Protein AF-A0A821WYH1-F1 (afdb_monomer_lite)

pLDDT: mean 84.94, std 13.59, range [39.47, 97.94]

Radius of gyration: 27.7 Å; chains: 1; bounding box: 54×33×85 Å

Foldseek 3Di:
DDDPDPDDDPPPDDDDDDDDPVVVVPDDVLCVDVVPDDDDDDPVDDDDDPSDPDPPPVVPDDDDPVVVVVVVVLVVDPVNPDDDDPD

Structure (mmCIF, N/CA/C/O backbone):
data_AF-A0A821WYH1-F1
#
_entry.id   AF-A0A821WYH1-F1
#
loop_
_atom_site.group_PDB
_atom_site.id
_atom_site.type_symbol
_atom_site.label_atom_id
_atom_site.label_alt_id
_atom_site.label_comp_id
_atom_site.label_asym_id
_atom_site.label_entity_id
_atom_site.label_seq_id
_atom_site.pdbx_PDB_ins_code
_atom_site.Cartn_x
_atom_site.Cartn_y
_atom_site.Cartn_z
_atom_site.occupancy
_atom_site.B_iso_or_equiv
_atom_site.auth_seq_id
_atom_site.auth_comp_id
_atom_site.auth_asym_id
_atom_site.auth_atom_id
_atom_site.pdbx_PDB_model_num
ATOM 1 N N . MET A 1 1 ? -14.363 2.727 -72.081 1.00 39.47 1 MET A N 1
ATOM 2 C CA . MET A 1 1 ? -13.655 3.280 -70.907 1.00 39.47 1 MET A CA 1
ATOM 3 C C . MET A 1 1 ? -14.288 2.696 -69.656 1.00 39.47 1 MET A C 1
ATOM 5 O O . MET A 1 1 ? -15.398 3.076 -69.322 1.00 39.47 1 MET A O 1
ATOM 9 N N . SER A 1 2 ? -13.650 1.713 -69.025 1.00 43.00 2 SER A N 1
ATOM 10 C CA . SER A 1 2 ? -14.119 1.112 -67.771 1.00 43.00 2 SER A CA 1
ATOM 11 C C . SER A 1 2 ? -12.886 0.834 -66.919 1.00 43.00 2 SER A C 1
ATOM 13 O O . SER A 1 2 ? -12.097 -0.045 -67.251 1.00 43.00 2 SER A O 1
ATOM 15 N N . ASN A 1 3 ? -12.674 1.651 -65.887 1.00 46.72 3 ASN A N 1
ATOM 16 C CA . ASN A 1 3 ? -11.588 1.477 -64.927 1.00 46.72 3 ASN A CA 1
ATOM 17 C C . ASN A 1 3 ? -12.161 0.808 -63.677 1.00 46.72 3 ASN A C 1
ATOM 19 O O . ASN A 1 3 ? -12.723 1.473 -62.807 1.00 46.72 3 ASN A O 1
ATOM 23 N N . ALA A 1 4 ? -12.003 -0.510 -63.587 1.00 52.00 4 ALA A N 1
ATOM 24 C CA . ALA A 1 4 ? -12.223 -1.251 -62.356 1.00 52.00 4 ALA A CA 1
ATOM 25 C C . ALA A 1 4 ? -11.054 -0.965 -61.400 1.00 52.00 4 ALA A C 1
ATOM 27 O O . ALA A 1 4 ? -9.965 -1.520 -61.533 1.00 52.00 4 ALA A O 1
ATOM 28 N N . LYS A 1 5 ? -11.261 -0.058 -60.440 1.00 53.84 5 LYS A N 1
ATOM 29 C CA . LYS A 1 5 ? -10.363 0.081 -59.290 1.00 53.84 5 LYS A CA 1
ATOM 30 C C . LYS A 1 5 ? -10.640 -1.071 -58.326 1.00 53.84 5 LYS A C 1
ATOM 32 O O . LYS A 1 5 ? -11.594 -1.019 -57.555 1.00 53.84 5 LYS A O 1
ATOM 37 N N . THR A 1 6 ? -9.800 -2.098 -58.360 1.00 54.12 6 THR A N 1
ATOM 38 C CA . THR A 1 6 ? -9.757 -3.135 -57.324 1.00 54.12 6 THR A CA 1
ATOM 39 C C . THR A 1 6 ? -9.254 -2.498 -56.030 1.00 54.12 6 THR A C 1
ATOM 41 O O . THR A 1 6 ? -8.062 -2.233 -55.878 1.00 54.12 6 THR A O 1
ATOM 44 N N . ALA A 1 7 ? -10.163 -2.202 -55.102 1.00 59.25 7 ALA A N 1
ATOM 45 C CA . ALA A 1 7 ? -9.796 -1.808 -53.751 1.00 59.25 7 ALA A CA 1
ATOM 46 C C . ALA A 1 7 ? -9.228 -3.041 -53.034 1.00 59.25 7 ALA A C 1
ATOM 48 O O . ALA A 1 7 ? -9.955 -3.991 -52.748 1.00 59.25 7 ALA A O 1
ATOM 49 N N . ALA A 1 8 ? -7.919 -3.049 -52.779 1.00 61.66 8 ALA A N 1
ATOM 50 C CA . ALA A 1 8 ? -7.295 -4.071 -51.953 1.00 61.66 8 ALA A CA 1
ATOM 51 C C . ALA A 1 8 ? -7.924 -4.020 -50.552 1.00 61.66 8 ALA A C 1
ATOM 53 O O . ALA A 1 8 ? -7.854 -2.998 -49.867 1.00 61.66 8 ALA A O 1
ATOM 54 N N . ALA A 1 9 ? -8.576 -5.109 -50.143 1.00 64.94 9 ALA A N 1
ATOM 55 C CA . ALA A 1 9 ? -9.177 -5.222 -48.825 1.00 64.94 9 ALA A CA 1
ATOM 56 C C . ALA A 1 9 ? -8.084 -5.093 -47.753 1.00 64.94 9 ALA A C 1
ATOM 58 O O . ALA A 1 9 ? -7.203 -5.946 -47.632 1.00 64.94 9 ALA A O 1
ATOM 59 N N . ILE A 1 10 ? -8.137 -4.017 -46.968 1.00 66.88 10 ILE A N 1
ATOM 60 C CA . ILE A 1 10 ? -7.283 -3.847 -45.793 1.00 66.88 10 ILE A CA 1
ATOM 61 C C . ILE A 1 10 ? -7.757 -4.864 -44.748 1.00 66.88 10 ILE A C 1
ATOM 63 O O . ILE A 1 10 ? -8.740 -4.636 -44.044 1.00 66.88 10 ILE A O 1
ATOM 67 N N . CYS A 1 11 ? -7.071 -6.003 -44.650 1.00 64.56 11 CYS A N 1
ATOM 68 C CA . CYS A 1 11 ? -7.266 -6.948 -43.557 1.00 64.56 11 CYS A CA 1
ATOM 69 C C . CYS A 1 11 ? -6.757 -6.293 -42.264 1.00 64.56 11 CYS A C 1
ATOM 71 O O . CYS A 1 11 ? -5.549 -6.221 -42.022 1.00 64.56 11 CYS A O 1
ATOM 73 N N . LYS A 1 12 ? -7.674 -5.758 -41.446 1.00 71.69 12 LYS A N 1
ATOM 74 C CA . LYS A 1 12 ? -7.352 -5.310 -40.088 1.00 71.69 12 LYS A CA 1
ATOM 75 C C . LYS A 1 12 ? -6.880 -6.532 -39.303 1.00 71.69 12 LYS A C 1
ATOM 77 O O . LYS A 1 12 ? -7.687 -7.377 -38.934 1.00 71.69 12 LYS A O 1
ATOM 82 N N . LYS A 1 13 ? -5.572 -6.636 -39.060 1.00 76.31 13 LYS A N 1
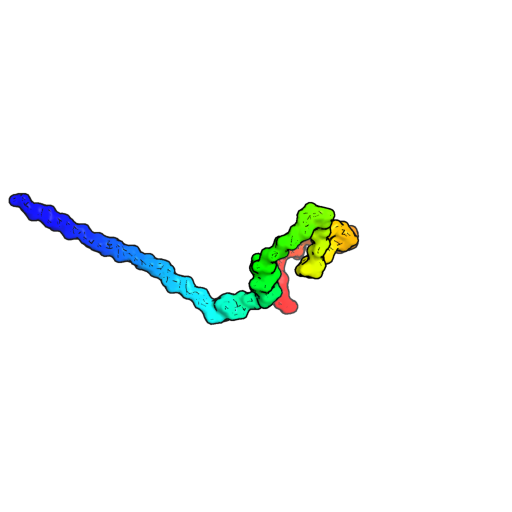ATOM 83 C CA . LYS A 1 13 ? -5.031 -7.634 -38.134 1.00 76.31 13 LYS A CA 1
ATOM 84 C C . LYS A 1 13 ? -5.614 -7.360 -36.751 1.00 76.31 13 LYS A C 1
ATOM 86 O O . LYS A 1 13 ? -5.337 -6.315 -36.165 1.00 76.31 13 LYS A O 1
ATOM 91 N N . GLU A 1 14 ? -6.427 -8.280 -36.250 1.00 82.25 14 GLU A N 1
ATOM 92 C CA . GLU A 1 14 ? -6.925 -8.202 -34.882 1.00 82.25 14 GLU A CA 1
ATOM 93 C C . GLU A 1 14 ? -5.770 -8.389 -33.895 1.00 82.25 14 GLU A C 1
ATOM 95 O O . GLU A 1 14 ? -4.915 -9.267 -34.047 1.00 82.25 14 GLU A O 1
ATOM 100 N N . TRP A 1 15 ? -5.733 -7.539 -32.874 1.00 85.25 15 TRP A N 1
ATOM 101 C CA . TRP A 1 15 ? -4.759 -7.643 -31.798 1.00 85.25 15 TRP A CA 1
ATOM 102 C C . TRP A 1 15 ? -5.070 -8.872 -30.935 1.00 85.25 15 TRP A C 1
ATOM 104 O O . TRP A 1 15 ? -6.002 -8.867 -30.135 1.00 85.25 15 TRP A O 1
ATOM 114 N N . ASN A 1 16 ? -4.277 -9.933 -31.092 1.00 84.62 16 ASN A N 1
ATOM 115 C CA . ASN A 1 16 ? -4.443 -11.203 -30.379 1.00 84.62 16 ASN A CA 1
ATOM 116 C C . ASN A 1 16 ? -3.302 -11.455 -29.376 1.00 84.62 16 ASN A C 1
ATOM 118 O O . ASN A 1 16 ? -2.632 -12.489 -29.410 1.00 84.62 16 ASN A O 1
ATOM 122 N N . ALA A 1 17 ? -3.047 -10.499 -28.480 1.00 88.88 17 ALA A N 1
ATOM 123 C CA . ALA A 1 17 ? -2.081 -10.678 -27.396 1.00 88.88 17 ALA A CA 1
ATOM 124 C C . ALA A 1 17 ? -2.753 -11.329 -26.175 1.00 88.88 17 ALA A C 1
ATOM 126 O O . ALA A 1 17 ? -3.398 -10.666 -25.362 1.00 88.88 17 ALA A O 1
ATOM 127 N N . LYS A 1 18 ? -2.608 -12.651 -26.035 1.00 92.56 18 LYS A N 1
ATOM 128 C CA . LYS A 1 18 ? 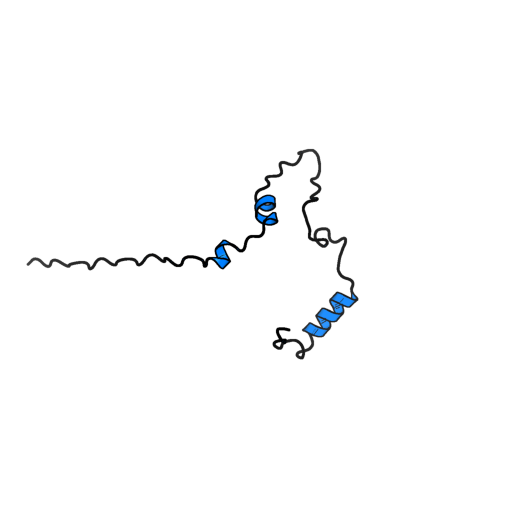-3.133 -13.391 -24.877 1.00 92.56 18 LYS A CA 1
ATOM 129 C C . LYS A 1 18 ? -2.221 -13.215 -23.664 1.00 92.56 18 LYS A C 1
ATOM 131 O O . LYS A 1 18 ? -1.001 -13.270 -23.782 1.00 92.56 18 LYS A O 1
ATOM 136 N N . ALA A 1 19 ? -2.819 -13.106 -22.479 1.00 93.69 19 ALA A N 1
ATOM 137 C CA . ALA A 1 19 ? -2.073 -13.109 -21.222 1.00 93.69 19 ALA A CA 1
ATOM 138 C C . ALA A 1 19 ? -1.223 -14.387 -21.066 1.00 93.69 19 ALA A C 1
ATOM 140 O O . ALA A 1 19 ? -1.544 -15.444 -21.618 1.00 93.69 19 ALA A O 1
ATOM 141 N N . SER A 1 20 ? -0.156 -14.334 -20.270 1.00 95.38 20 SER A N 1
ATOM 142 C CA . SER A 1 20 ? 0.611 -15.535 -19.932 1.00 95.38 20 SER A CA 1
ATOM 143 C C . SER A 1 20 ? -0.181 -16.447 -18.986 1.00 95.38 20 SER A C 1
ATOM 145 O O . SER A 1 20 ? -1.152 -16.037 -18.340 1.00 95.38 20 SER A O 1
ATOM 147 N N . ARG A 1 21 ? 0.231 -17.716 -18.874 1.00 95.31 21 ARG A N 1
ATOM 148 C CA . ARG A 1 21 ? -0.372 -18.643 -17.902 1.00 95.31 21 ARG A CA 1
ATOM 149 C C . ARG A 1 21 ? -0.207 -18.135 -16.469 1.00 95.31 21 ARG A C 1
ATOM 151 O O . ARG A 1 21 ? -1.140 -18.273 -15.686 1.00 95.31 21 ARG A O 1
ATOM 158 N N . SER A 1 22 ? 0.950 -17.555 -16.153 1.00 95.44 22 SER A N 1
ATOM 159 C CA . SER A 1 22 ? 1.245 -16.997 -14.833 1.00 95.44 22 SER A CA 1
ATOM 160 C C . SER A 1 22 ? 0.331 -15.816 -14.529 1.00 95.44 22 SER A C 1
ATOM 162 O O . SER A 1 22 ? -0.357 -15.848 -13.519 1.00 95.44 22 SER A O 1
ATOM 164 N N . ALA A 1 23 ? 0.196 -14.863 -15.458 1.00 94.25 23 ALA A N 1
ATOM 165 C CA . ALA A 1 23 ? -0.690 -13.711 -15.287 1.00 94.25 23 ALA A CA 1
ATOM 166 C C . ALA A 1 23 ? -2.149 -14.124 -15.028 1.00 94.25 23 ALA A C 1
ATOM 168 O O . ALA A 1 23 ? -2.799 -13.575 -14.147 1.00 94.25 23 ALA A O 1
ATOM 169 N N . ARG A 1 24 ? -2.653 -15.149 -15.733 1.00 92.94 24 ARG A N 1
ATOM 170 C CA . ARG A 1 24 ? -4.011 -15.678 -15.501 1.00 92.94 24 ARG A CA 1
ATOM 171 C C . ARG A 1 24 ? -4.199 -16.349 -14.137 1.00 92.94 24 ARG A C 1
ATOM 173 O O . ARG A 1 24 ? -5.335 -16.483 -13.694 1.00 92.94 24 ARG A O 1
ATOM 180 N N . LYS A 1 25 ? -3.122 -16.831 -13.515 1.00 93.62 25 LYS A N 1
ATOM 181 C CA . LYS A 1 25 ? -3.153 -17.519 -12.215 1.00 93.62 25 LYS A CA 1
ATOM 182 C C . LYS A 1 25 ? -2.807 -16.598 -11.043 1.00 93.62 25 LYS A C 1
ATOM 184 O O . LYS A 1 25 ? -3.079 -16.968 -9.906 1.00 93.62 25 LYS A O 1
ATOM 189 N N . THR A 1 26 ? -2.257 -15.415 -11.301 1.00 93.69 26 THR A N 1
ATOM 190 C CA . THR A 1 26 ? -1.999 -14.395 -10.282 1.00 93.69 26 THR A CA 1
ATOM 191 C C . THR A 1 26 ? -3.311 -13.729 -9.881 1.00 93.69 26 THR A C 1
ATOM 193 O O . THR A 1 26 ? -3.734 -12.736 -10.467 1.00 93.69 26 THR A O 1
ATOM 196 N N . ILE A 1 27 ? -3.980 -14.307 -8.886 1.00 92.56 27 ILE A N 1
ATOM 197 C CA . ILE A 1 27 ? -5.230 -13.787 -8.331 1.00 92.56 27 ILE A CA 1
ATOM 198 C C . ILE A 1 27 ? -5.066 -13.505 -6.838 1.00 92.56 27 ILE A C 1
ATOM 200 O O . ILE A 1 27 ? -4.416 -14.269 -6.132 1.00 92.56 27 ILE A O 1
ATOM 204 N N . ASN A 1 28 ? -5.691 -12.432 -6.350 1.00 90.56 28 ASN A N 1
ATOM 205 C CA . ASN A 1 28 ? -5.882 -12.195 -4.919 1.00 90.56 28 ASN A CA 1
ATOM 206 C C . ASN A 1 28 ? -7.281 -12.721 -4.529 1.00 90.56 28 ASN A C 1
ATOM 208 O O . ASN A 1 28 ? -8.282 -12.113 -4.927 1.00 90.56 28 ASN A O 1
ATOM 212 N N . PRO A 1 29 ? -7.388 -13.846 -3.792 1.00 90.25 29 PRO A N 1
ATOM 213 C CA . PRO A 1 29 ? -8.677 -14.463 -3.479 1.00 90.25 29 PRO A CA 1
ATOM 214 C C . PRO A 1 29 ? -9.613 -13.563 -2.666 1.00 90.25 29 PRO A C 1
ATOM 216 O O . PRO A 1 29 ? -10.818 -13.584 -2.905 1.00 90.25 29 PRO A O 1
ATOM 219 N N . ILE A 1 30 ? -9.065 -12.748 -1.757 1.00 89.94 30 ILE A N 1
ATOM 220 C CA . ILE A 1 30 ? -9.840 -11.826 -0.915 1.00 89.94 30 ILE A CA 1
ATOM 221 C C . ILE A 1 30 ? -10.483 -10.742 -1.778 1.00 89.94 30 ILE A C 1
ATOM 223 O O . ILE A 1 30 ? -11.695 -10.552 -1.696 1.00 89.94 30 ILE A O 1
ATOM 227 N N . ARG A 1 31 ? -9.721 -10.105 -2.681 1.00 86.00 31 ARG A N 1
ATOM 228 C CA . ARG A 1 31 ? -10.267 -9.096 -3.613 1.00 86.00 31 ARG A CA 1
ATOM 229 C C . ARG A 1 31 ? -11.401 -9.651 -4.470 1.00 86.00 31 ARG A C 1
ATOM 231 O O . ARG A 1 31 ? -12.406 -8.988 -4.683 1.00 86.00 31 ARG A O 1
ATOM 238 N N . ARG A 1 32 ? -11.315 -10.921 -4.882 1.00 87.38 32 ARG A N 1
ATOM 239 C CA . ARG A 1 32 ? -12.383 -11.566 -5.666 1.00 87.38 32 ARG A CA 1
ATOM 240 C C . ARG A 1 32 ? -13.732 -11.604 -4.936 1.00 87.38 32 ARG A C 1
ATOM 242 O O . ARG A 1 32 ? -14.764 -11.634 -5.603 1.00 87.38 32 ARG A O 1
ATOM 249 N N . ILE A 1 33 ? -13.716 -11.647 -3.606 1.00 86.00 33 ILE A N 1
ATOM 250 C CA . ILE A 1 33 ? -14.911 -11.715 -2.760 1.00 86.00 33 ILE A CA 1
ATOM 251 C C . ILE A 1 33 ? -15.318 -10.310 -2.316 1.00 86.00 33 ILE A C 1
ATOM 253 O O . ILE A 1 33 ? -16.455 -9.908 -2.552 1.00 86.00 33 ILE A O 1
ATOM 257 N N . VAL A 1 34 ? -14.389 -9.564 -1.712 1.00 83.88 34 VAL A N 1
ATOM 258 C CA . VAL A 1 34 ? -14.645 -8.245 -1.117 1.00 83.88 34 VAL A CA 1
ATOM 259 C C . VAL A 1 34 ? -15.126 -7.247 -2.171 1.00 83.88 34 VAL A C 1
ATOM 261 O O . VAL A 1 34 ? -16.155 -6.616 -1.957 1.00 83.88 34 VAL A O 1
ATOM 264 N N . ASP A 1 35 ? -14.491 -7.192 -3.348 1.00 79.56 35 ASP A N 1
ATOM 265 C CA . ASP A 1 35 ? -14.858 -6.239 -4.412 1.00 79.56 35 ASP A CA 1
ATOM 266 C C . ASP A 1 35 ? -16.246 -6.527 -5.017 1.00 79.56 35 ASP A C 1
ATOM 268 O O . ASP A 1 35 ? -16.861 -5.666 -5.643 1.00 79.56 35 ASP A O 1
ATOM 272 N N . ARG A 1 36 ? -16.749 -7.759 -4.866 1.00 79.12 36 ARG A N 1
ATOM 273 C CA . ARG A 1 36 ? -18.062 -8.185 -5.381 1.00 79.12 36 ARG A CA 1
ATOM 274 C C . ARG A 1 36 ? -19.154 -8.162 -4.318 1.00 79.12 36 ARG A C 1
ATOM 276 O O . ARG A 1 36 ? -20.325 -8.353 -4.651 1.00 79.12 36 ARG A O 1
ATOM 283 N N . CYS A 1 37 ? -18.788 -7.961 -3.056 1.00 79.06 37 CYS A N 1
ATOM 284 C CA . CYS A 1 37 ? -19.726 -7.959 -1.951 1.00 79.06 37 CYS A CA 1
ATOM 285 C C . CYS A 1 37 ? -20.536 -6.657 -1.975 1.00 79.06 37 CYS A C 1
ATOM 287 O O . CYS A 1 37 ? -20.053 -5.593 -1.596 1.00 79.06 37 CYS A O 1
ATOM 289 N N . LYS A 1 38 ? -21.787 -6.732 -2.440 1.00 74.38 38 LYS A N 1
ATOM 290 C CA . LYS A 1 38 ? -22.734 -5.617 -2.337 1.00 74.38 38 LYS A CA 1
ATOM 291 C C . LYS A 1 38 ? -23.307 -5.591 -0.923 1.00 74.38 38 LYS A C 1
ATOM 293 O O . LYS A 1 38 ? -24.287 -6.273 -0.637 1.00 74.38 38 LYS A O 1
ATOM 298 N N . LEU A 1 39 ? -22.681 -4.822 -0.038 1.00 73.81 39 LEU A N 1
ATOM 299 C CA . LEU A 1 39 ? -23.236 -4.546 1.283 1.00 73.81 39 LEU A CA 1
ATOM 300 C C . LEU A 1 39 ? -24.425 -3.590 1.124 1.00 73.81 39 LEU A C 1
ATOM 302 O O . LEU A 1 39 ? -24.266 -2.486 0.609 1.00 73.81 39 LEU A O 1
ATOM 306 N N . LEU A 1 40 ? -25.612 -4.023 1.551 1.00 81.88 40 LEU A N 1
ATOM 307 C CA . LEU A 1 40 ? -26.793 -3.171 1.700 1.00 81.88 40 LEU A CA 1
ATOM 308 C C . LEU A 1 40 ? -26.885 -2.760 3.178 1.00 81.88 40 LEU A C 1
ATOM 310 O O . LEU A 1 40 ? -27.424 -3.525 3.982 1.00 81.88 40 LEU A O 1
ATOM 314 N N . PRO A 1 41 ? -26.296 -1.617 3.579 1.00 84.06 41 PRO A N 1
ATOM 315 C CA . PRO A 1 41 ? -26.336 -1.182 4.966 1.00 84.06 41 PRO A CA 1
ATOM 316 C C . PRO A 1 41 ? -27.762 -0.811 5.382 1.00 84.06 41 PRO A C 1
ATOM 318 O O . PRO A 1 41 ? -28.594 -0.410 4.568 1.00 84.06 41 PRO A O 1
ATOM 321 N N . ASN A 1 42 ? -28.038 -0.925 6.679 1.00 89.38 42 ASN A N 1
ATOM 322 C CA . ASN A 1 42 ? -29.294 -0.450 7.246 1.00 89.38 42 ASN A CA 1
ATOM 323 C C . ASN A 1 42 ? -29.365 1.088 7.113 1.00 89.38 42 ASN A C 1
ATOM 325 O O . ASN A 1 42 ? -28.445 1.755 7.581 1.00 89.38 42 ASN A O 1
ATOM 329 N N . PRO A 1 43 ? -30.442 1.667 6.548 1.00 86.88 43 PRO A N 1
ATOM 330 C CA . PRO A 1 43 ? -30.537 3.113 6.322 1.00 86.88 43 PRO A CA 1
ATOM 331 C C . PRO A 1 43 ? -30.571 3.949 7.613 1.00 86.88 43 PRO A C 1
ATOM 333 O O . PRO A 1 43 ? -30.265 5.134 7.576 1.00 86.88 43 PRO A O 1
ATOM 336 N N . GLY A 1 44 ? -30.929 3.354 8.756 1.00 93.81 44 GLY A N 1
ATOM 337 C CA . GLY A 1 44 ? -30.966 4.023 10.059 1.00 93.81 44 GLY A CA 1
ATOM 338 C C . GLY A 1 44 ? -29.701 3.853 10.906 1.00 93.81 44 GLY A C 1
ATOM 339 O O . GLY A 1 44 ? -29.700 4.274 12.060 1.00 93.81 44 GLY A O 1
ATOM 340 N N . LYS A 1 45 ? -28.646 3.197 10.399 1.00 91.06 45 LYS A N 1
ATOM 341 C CA . LYS A 1 45 ? -27.405 2.956 11.155 1.00 91.06 45 LYS A CA 1
ATOM 342 C C . LYS A 1 45 ? -26.172 3.236 10.305 1.00 91.06 45 LYS A C 1
ATOM 344 O O . LYS A 1 45 ? -26.109 2.853 9.142 1.00 91.06 45 LYS A O 1
ATOM 349 N N . ALA A 1 46 ? -25.159 3.839 10.921 1.00 88.69 46 ALA A N 1
ATOM 350 C CA . ALA A 1 46 ? -23.859 3.993 10.285 1.00 88.69 46 ALA A CA 1
ATOM 351 C C . ALA A 1 46 ? -23.216 2.618 10.035 1.00 88.69 46 ALA A C 1
ATOM 353 O O . ALA A 1 46 ? -23.242 1.734 10.896 1.00 88.69 46 ALA A O 1
ATOM 354 N N . LEU A 1 47 ? -22.638 2.444 8.847 1.00 88.50 47 LEU A N 1
ATOM 355 C CA . LEU A 1 47 ? -21.882 1.248 8.496 1.00 88.50 47 LEU A CA 1
ATOM 356 C C . LEU A 1 47 ? -20.528 1.261 9.217 1.00 88.50 47 LEU A C 1
ATOM 358 O O . LEU A 1 47 ? -19.771 2.219 9.094 1.00 88.50 47 LEU A O 1
ATOM 362 N N . ILE A 1 48 ? -20.201 0.165 9.903 1.00 88.12 48 ILE A N 1
ATOM 363 C CA . ILE A 1 48 ? -18.866 -0.087 10.457 1.00 88.12 48 ILE A CA 1
ATOM 364 C C . ILE A 1 48 ? -18.209 -1.168 9.597 1.00 88.12 48 ILE A C 1
ATOM 366 O O . ILE A 1 48 ? -18.674 -2.308 9.553 1.00 88.12 48 ILE A O 1
ATOM 370 N N . THR A 1 49 ? -17.144 -0.819 8.879 1.00 86.00 49 THR A N 1
ATOM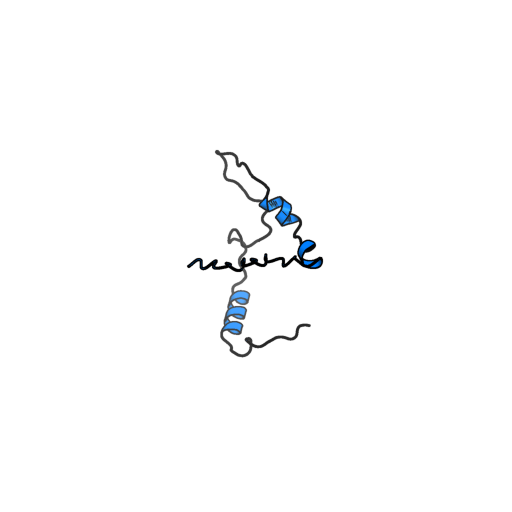 371 C CA . THR A 1 49 ? -16.473 -1.732 7.945 1.00 86.00 49 THR A CA 1
ATOM 372 C C . THR A 1 49 ? -15.380 -2.538 8.647 1.00 86.00 49 THR A C 1
ATOM 374 O O . THR A 1 49 ? -14.262 -2.067 8.811 1.00 86.00 49 THR A O 1
ATOM 377 N N . LEU A 1 50 ? -15.684 -3.785 9.017 1.00 87.50 50 LEU A N 1
ATOM 378 C CA . LEU A 1 50 ? -14.732 -4.709 9.663 1.00 87.50 50 LEU A CA 1
ATOM 379 C C . LEU A 1 50 ? -13.893 -5.535 8.671 1.00 87.50 50 LEU A C 1
ATOM 381 O O . LEU A 1 50 ? -13.095 -6.377 9.068 1.00 87.50 50 LEU A O 1
ATOM 385 N N . SER A 1 51 ? -14.098 -5.332 7.370 1.00 84.81 51 SER A N 1
ATOM 386 C CA . SER A 1 51 ? -13.409 -6.058 6.297 1.00 84.81 51 SER A CA 1
ATOM 387 C C . SER A 1 51 ? -12.132 -5.366 5.808 1.00 84.81 51 SER A C 1
ATOM 389 O O . SER A 1 51 ? -11.508 -5.843 4.861 1.00 84.81 51 SER A O 1
ATOM 391 N N . ILE A 1 52 ? -11.772 -4.221 6.394 1.00 85.75 52 ILE A N 1
ATOM 392 C CA . ILE A 1 52 ? -10.601 -3.437 5.997 1.00 85.75 52 ILE A CA 1
ATOM 393 C C . ILE A 1 52 ? -9.377 -3.964 6.747 1.00 85.75 52 ILE A C 1
ATOM 395 O O . ILE A 1 52 ? -9.365 -4.004 7.972 1.00 85.75 52 ILE A O 1
ATOM 399 N N . GLY A 1 53 ? -8.349 -4.372 5.999 1.00 86.38 53 GLY A N 1
ATOM 400 C CA . GLY A 1 53 ? -7.061 -4.799 6.561 1.00 86.38 53 GLY A CA 1
ATOM 401 C C . GLY A 1 53 ? -6.027 -3.677 6.700 1.00 86.38 53 GLY A C 1
ATOM 402 O O . GLY A 1 53 ? -4.945 -3.923 7.218 1.00 86.38 53 GLY A O 1
ATOM 403 N N . ASP A 1 54 ? -6.331 -2.474 6.212 1.00 91.12 54 ASP A N 1
ATOM 404 C CA . ASP A 1 54 ? -5.468 -1.297 6.325 1.00 91.12 54 ASP A CA 1
ATOM 405 C C . ASP A 1 54 ? -5.698 -0.590 7.678 1.00 91.12 54 ASP A C 1
ATOM 407 O O . ASP A 1 54 ? -6.780 -0.028 7.887 1.00 91.12 54 ASP A O 1
ATOM 411 N N . PRO A 1 55 ? -4.711 -0.592 8.597 1.00 91.69 55 PRO A N 1
ATOM 412 C CA . PRO A 1 55 ? -4.849 0.034 9.910 1.00 91.69 55 PRO A CA 1
ATOM 413 C C . PRO A 1 55 ? -4.912 1.565 9.831 1.00 91.69 55 PRO A C 1
ATOM 415 O O . PRO A 1 55 ? -5.412 2.200 10.755 1.00 91.69 55 PRO A O 1
ATOM 418 N N . THR A 1 56 ? -4.440 2.169 8.736 1.00 92.44 56 THR A N 1
ATOM 419 C CA . THR A 1 56 ? -4.385 3.629 8.576 1.00 92.44 56 THR A CA 1
ATOM 420 C C . THR A 1 56 ? -5.708 4.232 8.104 1.00 92.44 56 THR A C 1
ATOM 422 O O . THR A 1 56 ? -5.888 5.446 8.178 1.00 92.44 56 THR A O 1
ATOM 425 N N . CYS A 1 57 ? -6.669 3.397 7.692 1.00 90.19 57 CYS A N 1
ATOM 426 C CA . CYS A 1 57 ? -7.927 3.815 7.070 1.00 90.19 57 CYS A CA 1
ATOM 427 C C . CYS A 1 57 ? -8.753 4.813 7.906 1.00 90.19 57 CYS A C 1
ATOM 429 O O . CYS A 1 57 ? -9.494 5.616 7.341 1.00 90.19 57 CYS A O 1
ATOM 431 N N . TYR A 1 58 ? -8.644 4.773 9.237 1.00 90.62 58 TYR A N 1
ATOM 432 C CA . TYR A 1 58 ? -9.378 5.670 10.139 1.00 90.62 58 TYR A CA 1
ATOM 433 C C . TYR A 1 58 ? -8.501 6.756 10.778 1.00 90.62 58 TYR A C 1
ATOM 435 O O . TYR A 1 58 ? -8.995 7.538 11.585 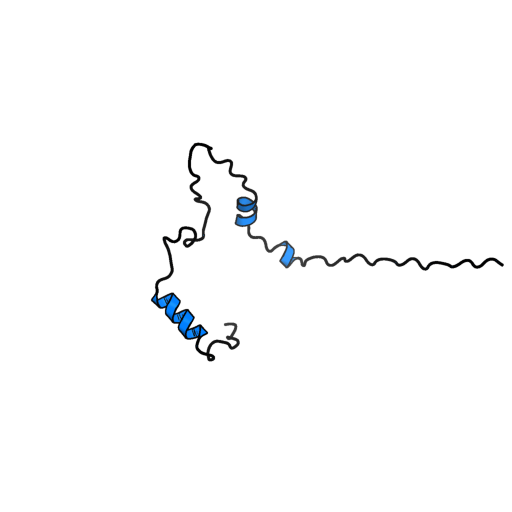1.00 90.62 58 TYR A O 1
ATOM 443 N N . GLY A 1 59 ? -7.205 6.809 10.449 1.00 89.88 59 GLY A N 1
ATOM 444 C CA . GLY A 1 59 ? -6.270 7.815 10.969 1.00 89.88 59 GLY A CA 1
ATOM 445 C C . GLY A 1 59 ? -5.908 7.672 12.453 1.00 89.88 59 GLY A C 1
ATOM 446 O O . GLY A 1 59 ? -5.155 8.481 12.979 1.00 89.88 59 GLY A O 1
ATOM 447 N N . ASN A 1 60 ? -6.407 6.643 13.136 1.00 92.88 60 ASN A N 1
ATOM 448 C CA . ASN A 1 60 ? -6.088 6.345 14.534 1.00 92.88 60 ASN A CA 1
ATOM 449 C C . ASN A 1 60 ? -4.755 5.597 14.703 1.00 92.88 60 ASN A C 1
ATOM 451 O O . ASN A 1 60 ? -4.220 5.557 15.805 1.00 92.88 60 ASN A O 1
ATOM 455 N N . MET A 1 61 ? -4.236 4.987 13.635 1.00 94.06 61 MET A N 1
ATOM 456 C CA . MET A 1 61 ? -2.973 4.245 13.637 1.00 94.06 61 MET A CA 1
ATOM 457 C C . MET A 1 61 ? -2.031 4.821 12.581 1.00 94.06 61 MET A C 1
ATOM 459 O O . MET A 1 61 ? -1.843 4.242 11.512 1.00 94.06 61 MET A O 1
ATOM 463 N N . LEU A 1 62 ? -1.478 5.997 12.867 1.00 94.19 62 LEU A N 1
ATOM 464 C CA . LEU A 1 62 ? -0.474 6.635 12.018 1.00 94.19 62 LEU A CA 1
ATOM 465 C C . LEU A 1 62 ? 0.939 6.173 12.402 1.00 94.19 62 LEU A C 1
ATOM 467 O O . LEU A 1 62 ? 1.169 5.812 13.561 1.00 94.19 62 LEU A O 1
ATOM 471 N N . PRO A 1 63 ? 1.890 6.168 11.450 1.00 94.88 63 PRO A N 1
ATOM 472 C CA . PRO A 1 63 ? 3.283 5.894 11.767 1.00 94.88 63 PRO A CA 1
ATOM 473 C C . PRO A 1 63 ? 3.832 6.930 12.764 1.00 94.88 63 PRO A C 1
ATOM 475 O O . PRO A 1 63 ? 3.389 8.082 12.761 1.00 94.88 63 PRO A O 1
ATOM 478 N N . PRO A 1 64 ? 4.805 6.542 13.605 1.00 96.00 64 PRO A N 1
ATOM 479 C CA . PRO A 1 64 ? 5.471 7.470 14.510 1.00 96.00 64 PRO A CA 1
ATOM 480 C C . PRO A 1 64 ? 6.237 8.552 13.730 1.00 96.00 64 PRO A C 1
ATOM 482 O O . PRO A 1 64 ? 6.605 8.364 12.561 1.00 96.00 64 PRO A O 1
ATOM 485 N N . ILE A 1 65 ? 6.475 9.696 14.375 1.00 97.2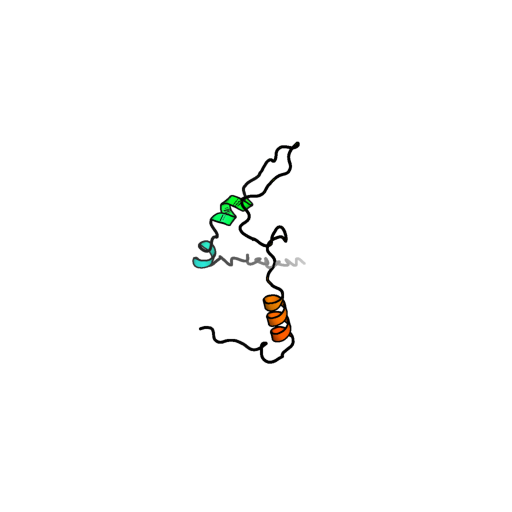5 65 ILE A N 1
ATOM 486 C CA . ILE A 1 65 ? 7.106 10.852 13.727 1.00 97.25 65 ILE A CA 1
ATOM 487 C C . ILE A 1 65 ? 8.525 10.520 13.264 1.00 97.25 65 ILE A C 1
ATOM 489 O O . ILE A 1 65 ? 8.888 10.837 12.136 1.00 97.25 65 ILE A O 1
ATOM 493 N N . GLU A 1 66 ? 9.268 9.758 14.061 1.00 97.94 66 GLU A N 1
ATOM 494 C CA . GLU A 1 66 ? 10.648 9.354 13.801 1.00 97.94 66 GLU A CA 1
ATOM 495 C C . GLU A 1 66 ? 10.762 8.529 12.512 1.00 97.94 66 GLU A C 1
ATOM 497 O O . GLU A 1 66 ? 11.694 8.706 11.729 1.00 97.94 66 GLU A O 1
ATOM 502 N N . ALA A 1 67 ? 9.784 7.654 12.244 1.00 96.75 67 ALA A N 1
ATOM 503 C CA . ALA A 1 67 ? 9.743 6.886 11.000 1.00 96.75 67 ALA A CA 1
ATOM 504 C C . ALA A 1 67 ? 9.501 7.795 9.786 1.00 96.75 67 ALA A C 1
ATOM 506 O O . ALA A 1 67 ? 10.089 7.595 8.725 1.00 96.75 67 ALA A O 1
ATOM 507 N N . THR A 1 68 ? 8.653 8.809 9.950 1.00 97.06 68 THR A N 1
ATOM 508 C CA . THR A 1 68 ? 8.329 9.766 8.886 1.00 97.06 68 THR A CA 1
ATOM 509 C C . THR A 1 68 ? 9.518 10.689 8.599 1.00 97.06 68 THR A C 1
ATOM 511 O O . THR A 1 68 ? 9.864 10.922 7.441 1.00 97.06 68 THR A O 1
ATOM 514 N N . GLU A 1 69 ? 10.194 11.168 9.643 1.00 97.81 69 GLU A N 1
ATOM 515 C CA . GLU A 1 69 ? 11.394 12.002 9.549 1.00 97.81 69 GLU A CA 1
ATOM 516 C C . GLU A 1 69 ? 12.569 11.258 8.916 1.00 97.81 69 GLU A C 1
ATOM 518 O O . GLU A 1 69 ? 13.207 11.798 8.013 1.00 97.81 69 GLU A O 1
ATOM 523 N N . ALA A 1 70 ? 12.808 10.001 9.302 1.00 96.12 70 ALA A N 1
ATOM 524 C CA . ALA A 1 70 ? 13.863 9.184 8.708 1.00 96.12 70 ALA A CA 1
ATOM 525 C C . ALA A 1 70 ? 13.667 8.995 7.192 1.00 96.12 70 ALA A C 1
ATOM 527 O O . ALA A 1 70 ? 14.624 9.081 6.418 1.00 96.12 70 ALA A O 1
ATOM 528 N N . VAL A 1 71 ? 12.422 8.784 6.743 1.00 96.19 71 VAL A N 1
ATOM 529 C CA . VAL A 1 71 ? 12.096 8.705 5.309 1.00 96.19 71 VAL A CA 1
ATOM 530 C C . VAL A 1 71 ? 12.327 10.050 4.617 1.00 96.19 71 VAL A C 1
ATOM 532 O O . VAL A 1 71 ? 12.922 10.081 3.540 1.00 96.19 71 VAL A O 1
ATOM 535 N N . ASN A 1 72 ? 11.914 11.161 5.234 1.00 96.44 72 ASN A N 1
ATOM 536 C CA . ASN A 1 72 ? 12.134 12.505 4.688 1.00 96.44 72 ASN A CA 1
ATOM 537 C C . ASN A 1 72 ? 13.627 12.835 4.549 1.00 96.44 72 ASN A C 1
ATOM 539 O O . ASN A 1 72 ? 14.055 13.369 3.526 1.00 96.44 72 ASN A O 1
ATOM 543 N N . GLU A 1 73 ? 14.434 12.484 5.548 1.00 96.25 73 GLU A N 1
ATOM 544 C CA . GLU A 1 73 ? 15.884 12.659 5.519 1.00 96.25 73 GLU A CA 1
ATOM 545 C C . GLU A 1 73 ? 16.526 11.823 4.405 1.00 96.25 73 GLU A C 1
ATOM 547 O O . GLU A 1 73 ? 17.341 12.329 3.628 1.00 96.25 73 GLU A O 1
ATOM 552 N N . ALA A 1 74 ? 16.136 10.550 4.290 1.00 94.69 74 ALA A N 1
ATOM 553 C CA . ALA A 1 74 ? 16.624 9.663 3.240 1.00 94.69 74 ALA A CA 1
ATOM 554 C C . ALA A 1 74 ? 16.236 10.157 1.840 1.00 94.69 74 ALA A C 1
ATOM 556 O O . ALA A 1 74 ? 17.035 10.024 0.914 1.00 94.69 74 ALA A O 1
ATOM 557 N N . PHE A 1 75 ? 15.045 10.745 1.694 1.00 95.00 75 PHE A N 1
ATOM 558 C CA . PHE A 1 75 ? 14.570 11.340 0.448 1.00 95.00 75 PHE A CA 1
ATOM 559 C C . PHE A 1 75 ? 15.350 12.605 0.075 1.00 95.00 75 PHE A C 1
ATOM 561 O O . PHE A 1 75 ? 15.733 12.768 -1.084 1.00 95.00 75 PHE A O 1
ATOM 568 N N . ALA A 1 76 ? 15.623 13.480 1.047 1.00 94.81 76 ALA A N 1
ATOM 569 C CA . ALA A 1 76 ? 16.368 14.719 0.833 1.00 94.81 76 ALA A CA 1
ATOM 570 C C . ALA A 1 76 ? 17.837 14.474 0.445 1.00 94.81 76 ALA A C 1
ATOM 572 O O . ALA A 1 76 ? 18.431 15.269 -0.286 1.00 94.81 76 ALA A O 1
ATOM 573 N N . LYS A 1 77 ? 18.437 13.375 0.917 1.00 92.56 77 LYS A N 1
ATOM 574 C CA . LYS A 1 77 ? 19.819 13.012 0.593 1.00 92.56 77 LYS A CA 1
ATOM 575 C C . LYS A 1 77 ? 19.904 12.319 -0.779 1.00 92.56 77 LYS A C 1
ATOM 577 O O . LYS A 1 77 ? 19.278 11.280 -0.975 1.00 92.56 77 LYS A O 1
ATOM 582 N N . PRO A 1 78 ? 20.767 12.782 -1.704 1.00 86.38 78 PRO A N 1
ATOM 583 C CA . PRO A 1 78 ? 20.937 12.151 -3.020 1.00 86.38 78 PRO A CA 1
ATOM 584 C C . PRO A 1 78 ? 21.585 10.755 -2.952 1.00 86.38 78 PRO A C 1
ATOM 586 O O . PRO A 1 78 ? 21.603 10.018 -3.934 1.00 86.38 78 PRO A O 1
ATOM 589 N N . THR A 1 79 ? 22.116 10.370 -1.789 1.00 89.62 79 THR A N 1
ATOM 590 C CA . THR A 1 79 ? 22.782 9.081 -1.550 1.00 89.62 79 THR A CA 1
ATOM 591 C C . THR A 1 79 ? 21.845 7.879 -1.630 1.00 89.62 79 THR A C 1
ATOM 593 O O . THR A 1 79 ? 22.317 6.759 -1.792 1.00 89.62 79 THR A O 1
ATOM 596 N N . SER A 1 80 ? 20.533 8.095 -1.514 1.00 87.38 80 SER A N 1
ATOM 597 C CA . SER A 1 80 ? 19.536 7.023 -1.393 1.00 87.38 80 SER A CA 1
ATOM 598 C C . SER A 1 80 ? 18.713 6.806 -2.669 1.00 87.38 80 SER A C 1
ATOM 600 O O . SER A 1 80 ? 17.713 6.096 -2.636 1.00 87.38 80 SER A O 1
ATOM 602 N N . HIS A 1 81 ? 19.079 7.440 -3.790 1.00 92.75 81 HIS A N 1
ATOM 603 C CA . HIS A 1 81 ? 18.281 7.424 -5.033 1.00 92.75 81 HIS A CA 1
ATOM 604 C C . HIS A 1 81 ? 18.732 6.365 -6.050 1.00 92.75 81 HIS A C 1
ATOM 606 O O . HIS A 1 81 ? 18.121 6.213 -7.106 1.00 92.75 81 HIS A O 1
ATOM 612 N N . GLY A 1 82 ? 19.826 5.660 -5.759 1.00 91.88 82 GLY A N 1
ATOM 613 C CA . GLY A 1 82 ? 20.378 4.628 -6.631 1.00 91.88 82 GLY A CA 1
ATOM 614 C C . GLY A 1 82 ? 19.615 3.303 -6.575 1.00 91.88 82 GLY A C 1
ATOM 615 O O . GLY A 1 82 ? 18.772 3.071 -5.709 1.00 91.88 82 GLY A O 1
ATOM 616 N N . TYR A 1 83 ? 19.956 2.399 -7.494 1.00 93.38 83 TYR A N 1
ATOM 617 C CA . TYR A 1 83 ? 19.481 1.019 -7.437 1.00 93.38 83 TYR A CA 1
ATOM 618 C C . TYR A 1 83 ? 20.087 0.288 -6.240 1.00 93.38 83 TYR A C 1
ATOM 620 O O . TYR A 1 83 ? 21.302 0.301 -6.040 1.00 93.38 83 TYR A O 1
ATOM 628 N N . LEU A 1 84 ? 19.227 -0.383 -5.480 1.00 90.75 84 LEU A N 1
ATOM 629 C CA . LEU A 1 84 ? 19.633 -1.273 -4.402 1.00 90.75 84 LEU A CA 1
ATOM 630 C C . LEU A 1 84 ? 19.855 -2.698 -4.930 1.00 90.75 84 LEU A C 1
ATOM 632 O O . LEU A 1 84 ? 19.235 -3.087 -5.927 1.00 90.75 84 LEU A O 1
ATOM 636 N N . PRO A 1 85 ? 20.721 -3.489 -4.272 1.00 93.06 85 PRO A N 1
ATOM 637 C CA . PRO A 1 85 ? 20.808 -4.915 -4.546 1.00 93.06 85 PRO A CA 1
ATOM 638 C C . PRO A 1 85 ? 19.447 -5.581 -4.306 1.00 93.06 85 PRO A C 1
ATOM 640 O O . PRO A 1 85 ? 18.679 -5.187 -3.430 1.00 93.06 85 PRO A O 1
ATOM 643 N N . SER A 1 86 ? 19.140 -6.600 -5.105 1.00 88.31 86 SER A N 1
ATOM 644 C CA . SER A 1 86 ? 17.868 -7.328 -5.032 1.00 88.31 86 SER A CA 1
ATOM 645 C C . SER A 1 86 ? 17.770 -8.293 -3.844 1.00 88.31 86 SER A C 1
ATOM 647 O O . SER A 1 86 ? 16.729 -8.928 -3.677 1.00 88.31 86 SER A O 1
ATOM 649 N N . CYS A 1 87 ? 18.851 -8.457 -3.081 1.00 52.00 87 CYS A N 1
ATOM 650 C CA . CYS A 1 87 ? 18.999 -9.415 -1.990 1.00 52.00 87 CYS A CA 1
ATOM 651 C C . CYS A 1 87 ? 19.751 -8.795 -0.815 1.00 52.00 87 CYS A C 1
ATOM 653 O O . CYS A 1 87 ? 20.768 -8.110 -1.079 1.00 52.00 87 CYS A O 1
#

Sequence (87 aa):
MSNAKTAAAICKKEWNAKASRSARKTINPIRRIVDRCKLLPNPGKALIT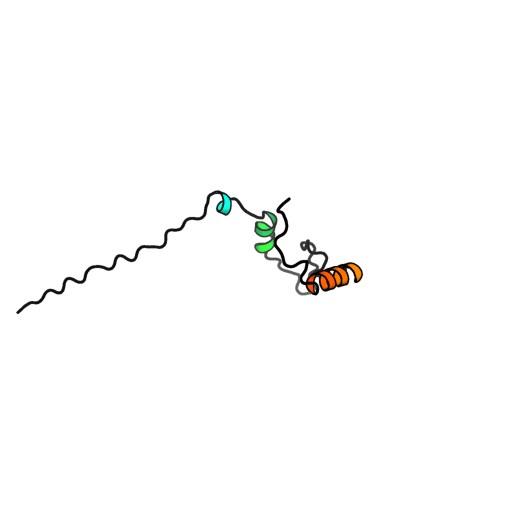LSIGDPTCYGNMLPPIEATEAVNEAFAKPTSHGYLPSC

Organism: NCBI:txid392032

Secondary structure (DSSP, 8-state):
-----------------PPPHHHHH---HHHHHHTT------TTS----TT---GGGGSSSPPPHHHHHHHHHHHHSGGGSSPPP--

InterPro domains:
  IPR015422 Pyridoxal phosphate-dependent transferase, small domain [G3DSA:3.90.1150.10] (28-84)